Protein AF-A0A7V0PI79-F1 (afdb_monomer)

Secondary structure (DSSP, 8-state):
---PPPTTHHHHHHHHHHHHHHHS---HHHHHHHHHHHHHHHHHHHHHHTS------S---GGGGHHHHHHHHHHHHTSSS--HHHHHHHHHHHHHHHHHHHHHHHT--HHHHHHHHHHHHHHHHHHHHHHHHHHTT--THHHHHHHHHHHHHHHHHHHHHHHHHHH---

Sequence (170 aa):
MKQELPPWSYPFLLALLGIVVYVGNFTPTWAGILAGESIGFIGYLLVRARMPARSPTGGTNVISLFPGHLLLLFAIGVLSHPPVYLLAAWMVIPAASLAYDLAARSGARKSILAGLYCIIWADLFAILERVIGLGRELSGKGELILAVVFVVVGVPFLWTGAYRHLRMKK

Structure (mmCIF, N/CA/C/O backbone):
data_AF-A0A7V0PI79-F1
#
_entry.id   AF-A0A7V0PI79-F1
#
loop_
_atom_site.group_PDB
_atom_site.id
_atom_site.type_symbol
_atom_site.label_atom_id
_atom_site.label_alt_id
_atom_site.label_comp_id
_atom_site.label_asym_id
_atom_site.label_entity_id
_atom_site.label_seq_id
_atom_site.pdbx_PDB_ins_code
_atom_site.Cartn_x
_atom_site.Cartn_y
_atom_site.Cartn_z
_atom_site.occupancy
_atom_site.B_iso_or_equiv
_atom_site.auth_seq_id
_atom_site.auth_comp_id
_atom_site.auth_asym_id
_atom_site.auth_atom_id
_atom_site.pdbx_PDB_model_num
ATOM 1 N N . MET A 1 1 ? -0.050 -0.589 -24.416 1.00 33.09 1 MET A N 1
ATOM 2 C CA . MET A 1 1 ? -0.631 0.743 -24.135 1.00 33.09 1 MET A CA 1
ATOM 3 C C . MET A 1 1 ? 0.139 1.365 -22.982 1.00 33.09 1 MET A C 1
ATOM 5 O O . MET A 1 1 ? 0.318 0.687 -21.977 1.00 33.09 1 MET A O 1
ATOM 9 N N . LYS A 1 2 ? 0.646 2.597 -23.140 1.00 41.88 2 LYS A N 1
ATOM 10 C CA . LYS A 1 2 ? 1.260 3.372 -22.050 1.00 41.88 2 LYS A CA 1
ATOM 11 C C . LYS A 1 2 ? 0.203 3.602 -20.967 1.00 41.88 2 LYS A C 1
ATOM 13 O O . LYS A 1 2 ? -0.663 4.447 -21.140 1.00 41.88 2 LYS A O 1
ATOM 18 N N . GLN A 1 3 ? 0.245 2.841 -19.880 1.00 48.91 3 GLN A N 1
ATOM 19 C CA . GLN A 1 3 ? -0.477 3.189 -18.654 1.00 48.91 3 GLN A CA 1
ATOM 20 C C . GLN A 1 3 ? 0.445 4.048 -17.785 1.00 48.91 3 GLN A C 1
ATOM 22 O O . GLN A 1 3 ? 0.887 3.651 -16.708 1.00 48.91 3 GLN A O 1
ATOM 27 N N . GLU A 1 4 ? 0.805 5.214 -18.316 1.00 55.44 4 GLU A N 1
ATOM 28 C CA . GLU A 1 4 ? 1.244 6.323 -17.478 1.00 55.44 4 GLU A CA 1
ATOM 29 C C . GLU A 1 4 ? -0.035 6.872 -16.836 1.00 55.44 4 GLU A C 1
ATOM 31 O O . GLU A 1 4 ? -1.029 7.089 -17.532 1.00 55.44 4 GLU A O 1
ATOM 36 N N . LEU A 1 5 ? -0.058 6.979 -15.503 1.00 57.31 5 LEU A N 1
ATOM 37 C CA . LEU A 1 5 ? -1.186 7.593 -14.806 1.00 57.31 5 LEU A CA 1
ATOM 38 C C . LEU A 1 5 ? -1.428 8.980 -15.429 1.00 57.31 5 LEU A C 1
ATOM 40 O O . LEU A 1 5 ? -0.454 9.701 -15.667 1.00 57.31 5 LEU A O 1
ATOM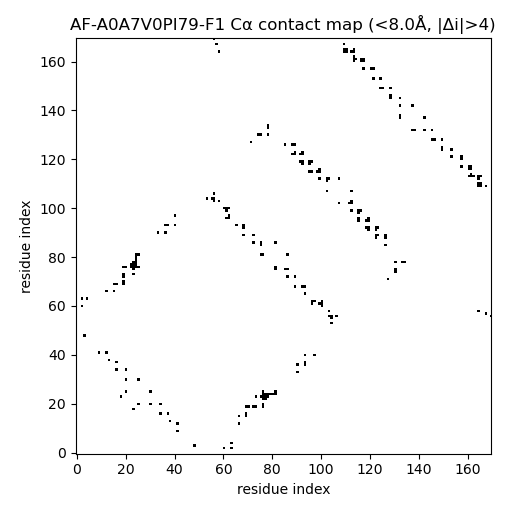 44 N N . PRO A 1 6 ? -2.680 9.350 -15.743 1.00 63.91 6 PRO A N 1
ATOM 45 C CA . PRO A 1 6 ? -2.939 10.626 -16.386 1.00 63.91 6 PRO A CA 1
ATOM 46 C C . PRO A 1 6 ? -2.411 11.780 -15.525 1.00 63.91 6 PRO A C 1
ATOM 48 O O . PRO A 1 6 ? -2.536 11.706 -14.310 1.00 63.91 6 PRO A O 1
ATOM 51 N N . PRO A 1 7 ? -1.884 12.877 -16.086 1.00 59.12 7 PRO A N 1
ATOM 52 C CA . PRO A 1 7 ? -1.253 13.948 -15.304 1.00 59.12 7 PRO A CA 1
ATOM 53 C C . PRO A 1 7 ? -2.174 14.612 -14.258 1.00 59.12 7 PRO A C 1
ATOM 55 O O . PRO A 1 7 ? -1.696 15.172 -13.276 1.00 59.12 7 PRO A O 1
ATOM 58 N N . TRP A 1 8 ? -3.497 14.503 -14.397 1.00 60.19 8 TRP A N 1
ATOM 59 C CA . TRP A 1 8 ? -4.465 14.929 -13.376 1.00 60.19 8 TRP A CA 1
ATOM 60 C C . TRP A 1 8 ? -4.573 13.984 -12.167 1.00 60.19 8 TRP A C 1
ATOM 62 O O . TRP A 1 8 ? -5.234 14.316 -11.185 1.00 60.19 8 TRP A O 1
ATOM 72 N N . SER A 1 9 ? -3.914 12.824 -12.184 1.00 74.06 9 SER A N 1
ATOM 73 C CA . SER A 1 9 ? -3.892 11.908 -11.045 1.00 74.06 9 SER A CA 1
ATOM 74 C C . SER A 1 9 ? -3.058 12.443 -9.886 1.00 74.06 9 SER A C 1
ATOM 76 O O . SER A 1 9 ? -3.334 12.083 -8.751 1.00 74.06 9 SER A O 1
ATOM 78 N N . TYR A 1 10 ? -2.048 13.292 -10.122 1.00 80.88 10 TYR A N 1
ATOM 79 C CA . TYR A 1 10 ? -1.182 13.786 -9.040 1.00 80.88 10 TYR A CA 1
ATOM 80 C C . TYR A 1 10 ? -1.914 14.712 -8.056 1.00 80.88 10 TYR A C 1
ATOM 82 O O . TYR A 1 10 ? -1.828 14.451 -6.855 1.00 80.88 10 TYR A O 1
ATOM 90 N N . PRO A 1 11 ? -2.688 15.725 -8.507 1.00 85.12 11 PRO A N 1
ATOM 91 C CA . PRO A 1 11 ? -3.550 16.493 -7.610 1.00 85.12 11 PRO A CA 1
ATOM 92 C C . PRO A 1 11 ? -4.537 15.608 -6.847 1.00 85.12 11 PRO A C 1
ATOM 94 O O . PRO A 1 11 ? -4.732 15.801 -5.652 1.00 85.12 11 PRO A O 1
ATOM 97 N N . PHE A 1 12 ? -5.112 14.600 -7.510 1.00 86.56 12 PHE A N 1
ATOM 98 C CA . PHE A 1 12 ? -6.019 13.652 -6.866 1.00 86.56 12 PHE A CA 1
ATOM 99 C C . PHE A 1 12 ? -5.323 12.817 -5.781 1.00 86.56 12 PHE A C 1
ATOM 101 O O . PHE A 1 12 ? -5.860 12.680 -4.688 1.00 86.56 12 PHE A O 1
ATOM 108 N N . LEU A 1 13 ? -4.118 12.300 -6.041 1.00 88.50 13 LEU A N 1
ATOM 109 C CA . LEU A 1 13 ? -3.329 11.543 -5.062 1.00 88.50 13 LEU A CA 1
ATOM 110 C C . LEU A 1 13 ? -2.966 12.393 -3.840 1.00 88.50 13 LEU A C 1
ATOM 112 O O . LEU A 1 13 ? -3.049 11.908 -2.716 1.00 88.50 13 LEU A O 1
ATOM 116 N N . LEU A 1 14 ? -2.598 13.658 -4.054 1.00 90.94 14 LEU A N 1
ATOM 117 C CA . LEU A 1 14 ? -2.313 14.598 -2.969 1.00 90.94 14 LEU A CA 1
ATOM 118 C C . LEU A 1 14 ? -3.574 14.949 -2.173 1.00 90.94 14 LEU A C 1
ATOM 120 O O . LEU A 1 14 ? -3.524 14.981 -0.948 1.00 90.94 14 LEU A O 1
ATOM 124 N N . ALA A 1 15 ? -4.705 15.165 -2.848 1.00 92.12 15 ALA A N 1
ATOM 125 C CA . ALA A 1 15 ? -5.983 15.410 -2.188 1.00 92.12 15 ALA A CA 1
ATOM 126 C C . ALA A 1 15 ? -6.423 14.196 -1.357 1.00 92.12 15 ALA A C 1
ATOM 128 O O . ALA A 1 15 ? -6.797 14.349 -0.198 1.00 92.12 15 ALA A O 1
ATOM 129 N N . LEU A 1 16 ? -6.314 12.988 -1.917 1.00 92.94 16 LEU A N 1
ATOM 130 C CA . LEU A 1 16 ? -6.630 11.746 -1.219 1.00 92.94 16 LEU A CA 1
ATOM 131 C C . LEU A 1 16 ? -5.717 11.540 -0.007 1.00 92.94 16 LEU A C 1
ATOM 133 O O . LEU A 1 16 ? -6.209 11.204 1.064 1.00 92.94 16 LEU A O 1
ATOM 137 N N . LEU A 1 17 ? -4.415 11.802 -0.142 1.00 94.19 17 LEU A N 1
ATOM 138 C CA . LEU A 1 17 ? -3.483 11.777 0.985 1.00 94.19 17 LEU A CA 1
ATOM 139 C C . LEU A 1 17 ? -3.870 12.798 2.064 1.00 94.19 17 LEU A C 1
ATOM 141 O O . LEU A 1 17 ? -3.872 12.463 3.245 1.00 94.19 17 LEU A O 1
ATOM 145 N N . GLY A 1 18 ? -4.231 14.021 1.668 1.00 93.00 18 GLY A N 1
ATOM 146 C CA . GLY A 1 18 ? -4.709 15.051 2.588 1.00 93.00 18 GLY A CA 1
ATOM 147 C C . GLY A 1 18 ? -5.941 14.595 3.368 1.00 93.00 18 GLY A C 1
ATOM 148 O O . GLY A 1 18 ? -5.971 14.727 4.587 1.00 93.00 18 GLY A O 1
ATOM 149 N N . ILE A 1 19 ? -6.914 13.979 2.688 1.00 94.19 19 ILE A N 1
ATOM 150 C CA . ILE A 1 19 ? -8.105 13.393 3.320 1.00 94.19 19 ILE A CA 1
ATOM 151 C C . ILE A 1 19 ? -7.711 12.278 4.292 1.00 94.19 19 ILE A C 1
ATOM 153 O O . ILE A 1 19 ? -8.180 12.272 5.425 1.00 94.19 19 ILE A O 1
ATOM 157 N N . VAL A 1 20 ? -6.837 11.358 3.876 1.00 94.94 20 VAL A N 1
ATOM 158 C CA . VAL A 1 20 ? -6.369 10.241 4.711 1.00 94.94 20 VAL A CA 1
ATOM 159 C C . VAL A 1 20 ? -5.741 10.748 6.004 1.00 94.94 20 VAL A C 1
ATOM 161 O O . VAL A 1 20 ? -6.103 10.285 7.080 1.00 94.94 20 VAL A O 1
ATOM 164 N N . VAL A 1 21 ? -4.826 11.710 5.904 1.00 94.31 21 VAL A N 1
ATOM 165 C CA . VAL A 1 21 ? -4.111 12.264 7.059 1.00 94.31 21 VAL A CA 1
ATOM 166 C C . VAL A 1 21 ? -5.037 13.087 7.954 1.00 94.31 21 VAL A C 1
ATOM 168 O O . VAL A 1 21 ? -4.889 13.046 9.169 1.00 94.31 21 VAL A O 1
ATOM 171 N N . TYR A 1 22 ? -5.983 13.825 7.369 1.00 94.19 22 TYR A N 1
ATOM 172 C CA . TYR A 1 22 ? -6.888 14.698 8.116 1.00 94.19 22 TYR A CA 1
ATOM 173 C C . TYR A 1 22 ? -8.001 13.934 8.843 1.00 94.19 22 TYR A C 1
ATOM 175 O O . TYR A 1 22 ? -8.358 14.287 9.961 1.00 94.19 22 TYR A O 1
ATOM 183 N N . VAL A 1 23 ? -8.566 12.909 8.201 1.00 94.31 23 VAL A N 1
ATOM 184 C CA . VAL A 1 23 ? -9.697 12.132 8.736 1.00 94.31 23 VAL A CA 1
ATOM 185 C C . VAL A 1 23 ? -9.225 10.937 9.564 1.00 94.31 23 VAL A C 1
ATOM 187 O O . VAL A 1 23 ? -9.948 10.476 10.444 1.00 94.31 23 VAL A O 1
ATOM 190 N N . GLY A 1 24 ? -8.037 10.404 9.279 1.00 92.19 24 GLY A N 1
ATOM 191 C CA . GLY A 1 24 ? -7.517 9.232 9.969 1.00 92.19 24 GLY A CA 1
ATOM 192 C C . GLY A 1 24 ? -7.177 9.509 11.433 1.00 92.19 24 GLY A C 1
ATOM 193 O O . GLY A 1 24 ? -6.561 10.519 11.764 1.00 92.19 24 GLY A O 1
ATOM 194 N N . ASN A 1 25 ? -7.494 8.555 12.308 1.00 93.56 25 ASN A N 1
ATOM 195 C CA . ASN A 1 25 ? -7.166 8.562 13.736 1.00 93.56 25 ASN A CA 1
ATOM 196 C C . ASN A 1 25 ? -5.685 8.214 13.987 1.00 93.56 25 ASN A C 1
ATOM 198 O O . ASN A 1 25 ? -5.349 7.373 14.824 1.00 93.56 25 ASN A O 1
ATOM 202 N N . PHE A 1 26 ? -4.774 8.818 13.225 1.00 93.25 26 PHE A N 1
ATOM 203 C CA . PHE A 1 26 ? -3.339 8.607 13.374 1.00 93.25 26 PHE A CA 1
ATOM 204 C C . PHE A 1 26 ? -2.768 9.539 14.442 1.00 93.25 26 PHE A C 1
ATOM 206 O O . PHE A 1 26 ? -3.170 10.696 14.566 1.00 93.25 26 PHE A O 1
ATOM 213 N N . THR A 1 27 ? -1.760 9.077 15.183 1.00 93.75 27 THR A N 1
ATOM 214 C CA . THR A 1 27 ? -0.966 10.002 16.000 1.00 93.75 27 THR A CA 1
ATOM 215 C C . THR A 1 27 ? -0.181 10.956 15.087 1.00 93.75 27 THR A C 1
ATOM 217 O O . THR A 1 27 ? 0.162 10.569 13.964 1.00 93.75 27 THR A O 1
ATOM 220 N N . PRO A 1 28 ? 0.181 12.171 15.544 1.00 93.50 28 PRO A N 1
ATOM 221 C CA . PRO A 1 28 ? 0.933 13.126 14.723 1.00 93.50 28 PRO A CA 1
ATOM 222 C C . PRO A 1 28 ? 2.231 12.545 14.145 1.00 93.50 28 PRO A C 1
ATOM 224 O O . PRO A 1 28 ? 2.590 12.818 13.001 1.00 93.50 28 PRO A O 1
ATOM 227 N N . THR A 1 29 ? 2.908 11.688 14.915 1.00 94.88 29 THR A N 1
ATOM 228 C CA . THR A 1 29 ? 4.109 10.972 14.475 1.00 94.88 29 THR A CA 1
ATOM 229 C C . THR A 1 29 ? 3.816 10.053 13.291 1.00 94.88 29 THR A C 1
ATOM 231 O O . TH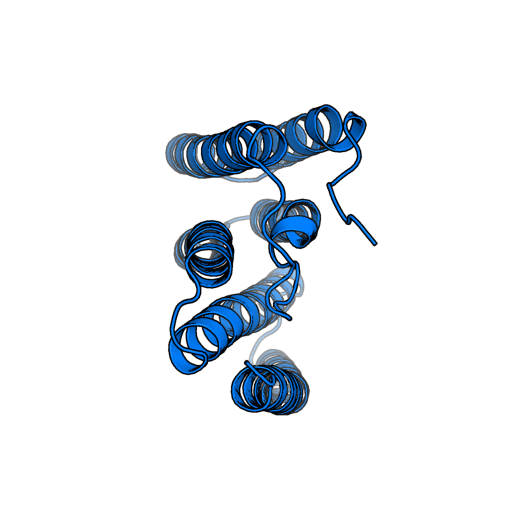R A 1 29 ? 4.489 10.144 12.267 1.00 94.88 29 THR A O 1
ATOM 234 N N . TRP A 1 30 ? 2.797 9.193 13.399 1.00 94.75 30 TRP A N 1
ATOM 235 C CA . TRP A 1 30 ? 2.438 8.266 12.323 1.00 94.75 30 TRP A CA 1
ATOM 236 C C . TRP A 1 30 ? 1.906 8.992 11.091 1.00 94.75 30 TRP A C 1
ATOM 238 O O . TRP A 1 30 ? 2.308 8.658 9.980 1.00 94.75 30 TRP A O 1
ATOM 248 N N . ALA A 1 31 ? 1.090 10.030 11.276 1.00 94.25 31 ALA A N 1
ATOM 249 C CA . ALA A 1 31 ? 0.627 10.888 10.191 1.00 94.25 31 ALA A CA 1
ATOM 250 C C . ALA A 1 31 ? 1.801 11.466 9.379 1.00 94.25 31 ALA A C 1
ATOM 252 O O . ALA A 1 31 ? 1.793 11.395 8.151 1.00 94.25 31 ALA A O 1
ATOM 253 N N . GLY A 1 32 ? 2.840 11.971 10.056 1.00 95.19 32 GLY A N 1
ATOM 254 C CA . GLY A 1 32 ? 4.043 12.493 9.407 1.00 95.19 32 GLY A CA 1
ATOM 255 C C . GLY A 1 32 ? 4.823 11.433 8.622 1.00 95.19 32 GLY A C 1
ATOM 256 O O . GLY A 1 32 ? 5.224 11.690 7.488 1.00 95.19 32 GLY A O 1
ATOM 257 N N . ILE A 1 33 ? 4.999 10.233 9.188 1.00 95.81 33 ILE A N 1
ATOM 258 C CA . ILE A 1 33 ? 5.706 9.122 8.526 1.00 95.81 33 ILE A CA 1
ATOM 259 C C . ILE A 1 33 ? 4.958 8.678 7.262 1.00 95.81 33 ILE A C 1
ATOM 261 O O . ILE A 1 33 ? 5.550 8.612 6.184 1.00 95.81 33 ILE A O 1
ATOM 265 N N . LEU A 1 34 ? 3.652 8.429 7.378 1.00 95.06 34 LEU A N 1
ATOM 266 C CA . LEU A 1 34 ? 2.804 7.953 6.281 1.00 95.06 34 LEU A CA 1
ATOM 267 C C . LEU A 1 34 ? 2.686 8.995 5.162 1.00 95.06 34 LEU A C 1
ATOM 269 O O . LEU A 1 34 ? 2.739 8.656 3.976 1.00 95.06 34 LEU A O 1
ATOM 273 N N . ALA A 1 35 ? 2.573 10.276 5.531 1.00 94.88 35 ALA A N 1
ATOM 274 C CA . ALA A 1 35 ? 2.603 11.377 4.578 1.00 94.88 35 ALA A CA 1
ATOM 275 C C . ALA A 1 35 ? 3.959 11.465 3.871 1.00 94.88 35 ALA A C 1
ATOM 277 O O . ALA A 1 35 ? 3.995 11.577 2.648 1.00 94.88 35 ALA A O 1
ATOM 278 N N . GLY A 1 36 ? 5.064 11.368 4.615 1.00 95.75 36 GLY A N 1
ATOM 279 C CA . GLY A 1 36 ? 6.417 11.403 4.066 1.00 95.75 36 GLY A CA 1
ATOM 280 C C . GLY A 1 36 ? 6.667 10.291 3.049 1.00 95.75 36 GLY A C 1
ATOM 281 O O . GLY A 1 36 ? 7.128 10.564 1.940 1.00 95.75 36 GLY A O 1
ATOM 282 N N . GLU A 1 37 ? 6.298 9.053 3.378 1.00 93.75 37 GLU A N 1
ATOM 283 C CA . GLU A 1 37 ? 6.407 7.921 2.455 1.00 93.75 37 GLU A CA 1
ATOM 284 C C . GLU A 1 37 ? 5.526 8.108 1.213 1.00 93.75 37 GLU A C 1
ATOM 286 O O . GLU A 1 37 ? 5.992 7.931 0.084 1.00 93.75 37 GLU A O 1
ATOM 291 N N . SER A 1 38 ? 4.274 8.535 1.399 1.00 93.25 38 SER A N 1
ATOM 292 C CA . SER A 1 38 ? 3.339 8.771 0.295 1.00 93.25 38 SER A CA 1
ATOM 293 C C . SER A 1 38 ? 3.827 9.874 -0.646 1.00 93.25 38 SER A C 1
ATOM 295 O O . SER A 1 38 ? 3.779 9.719 -1.866 1.00 93.25 38 SER A O 1
ATOM 297 N N . ILE A 1 39 ? 4.344 10.975 -0.095 1.00 94.06 39 ILE A N 1
ATOM 298 C CA . ILE A 1 39 ? 4.947 12.068 -0.864 1.00 94.06 39 ILE A CA 1
ATOM 299 C C . ILE A 1 39 ? 6.198 11.572 -1.592 1.00 94.06 39 ILE A C 1
ATOM 301 O O . ILE A 1 39 ? 6.371 11.888 -2.768 1.00 94.06 39 ILE A O 1
ATOM 305 N N . GLY A 1 40 ? 7.037 10.760 -0.944 1.00 92.19 40 GLY A N 1
ATOM 306 C CA . GLY A 1 40 ? 8.193 10.124 -1.577 1.00 92.19 40 GLY A CA 1
ATOM 307 C C . GLY A 1 40 ? 7.796 9.259 -2.775 1.00 92.19 40 GLY A C 1
ATOM 308 O O . GLY A 1 40 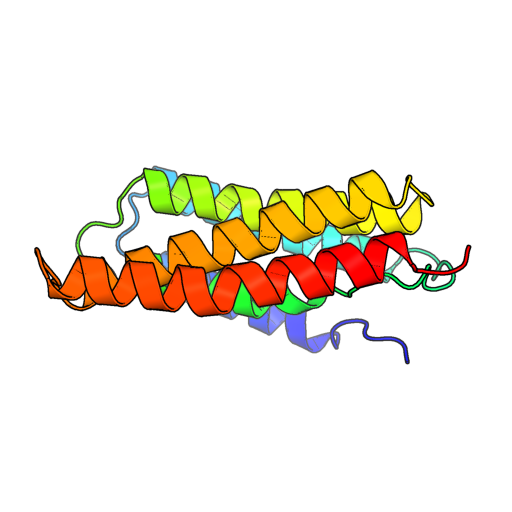? 8.386 9.378 -3.852 1.00 92.19 40 GLY A O 1
ATOM 309 N N . PHE A 1 41 ? 6.737 8.458 -2.634 1.00 90.31 41 PHE A N 1
ATOM 310 C CA . PHE A 1 41 ? 6.182 7.651 -3.720 1.00 90.31 41 PHE A CA 1
ATOM 311 C C . PHE A 1 41 ? 5.650 8.522 -4.869 1.00 90.31 41 PHE A C 1
ATOM 313 O O . PHE A 1 41 ? 5.941 8.264 -6.039 1.00 90.31 41 PHE A O 1
ATOM 320 N N . ILE A 1 42 ? 4.916 9.596 -4.563 1.00 89.19 42 ILE A N 1
ATOM 321 C CA . ILE A 1 42 ? 4.428 10.559 -5.564 1.00 89.19 42 ILE A CA 1
ATOM 322 C C . ILE A 1 42 ? 5.600 11.257 -6.272 1.00 89.19 42 ILE A C 1
ATOM 324 O O . ILE A 1 42 ? 5.595 11.391 -7.497 1.00 89.19 42 ILE A O 1
ATOM 328 N N . GLY A 1 43 ? 6.637 11.655 -5.535 1.00 89.62 43 GLY A N 1
ATOM 329 C CA . GLY A 1 43 ? 7.863 12.227 -6.090 1.00 89.62 43 GLY A CA 1
ATOM 330 C C . GLY A 1 43 ? 8.552 11.264 -7.055 1.00 89.62 43 GLY A C 1
ATOM 331 O O . GLY A 1 43 ? 8.918 11.647 -8.168 1.00 89.62 43 GLY A O 1
ATOM 332 N N . TYR A 1 44 ? 8.635 9.984 -6.686 1.00 88.25 44 TYR A N 1
ATOM 333 C CA . TYR A 1 44 ? 9.125 8.942 -7.580 1.00 88.25 44 TYR A CA 1
ATOM 334 C C . TYR A 1 44 ? 8.289 8.834 -8.861 1.00 88.25 44 TYR A C 1
ATOM 336 O O . TYR A 1 44 ? 8.856 8.753 -9.950 1.00 88.25 44 TYR A O 1
ATOM 344 N N . LEU A 1 45 ? 6.955 8.879 -8.770 1.00 84.56 45 LEU A N 1
ATOM 345 C CA . LEU A 1 45 ? 6.077 8.850 -9.944 1.00 84.56 45 LEU A CA 1
ATOM 346 C C . LEU A 1 45 ? 6.348 10.008 -10.912 1.00 84.56 45 LEU A C 1
ATOM 348 O O . LEU A 1 45 ? 6.337 9.802 -12.128 1.00 84.56 45 LEU A O 1
ATOM 352 N N . LEU A 1 46 ? 6.591 11.211 -10.386 1.00 84.50 46 LEU A N 1
ATOM 353 C CA . LEU A 1 46 ? 6.924 12.394 -11.186 1.00 84.50 46 LEU A CA 1
ATOM 354 C C . LEU A 1 46 ? 8.270 12.230 -11.896 1.00 84.50 46 LEU A C 1
ATOM 356 O O . LEU A 1 46 ? 8.394 12.545 -13.080 1.00 84.50 46 LEU A O 1
ATOM 360 N N . VAL A 1 47 ? 9.273 11.701 -11.193 1.00 85.25 47 VAL A N 1
ATOM 361 C CA . VAL A 1 47 ? 10.592 11.410 -11.772 1.00 85.25 47 VAL A CA 1
ATOM 362 C C . VAL A 1 47 ? 10.482 10.316 -12.836 1.00 85.25 47 VAL A C 1
ATOM 364 O O . VAL A 1 47 ? 11.022 10.462 -13.933 1.00 85.25 47 VAL A O 1
ATOM 367 N N . ARG A 1 48 ? 9.734 9.244 -12.558 1.00 79.44 48 ARG A N 1
ATOM 368 C CA . ARG A 1 48 ? 9.507 8.124 -13.479 1.00 79.44 48 ARG A CA 1
ATOM 369 C C . ARG A 1 48 ? 8.835 8.570 -14.775 1.00 79.44 48 ARG A C 1
ATOM 371 O O . ARG A 1 48 ? 9.249 8.101 -15.831 1.00 79.44 48 ARG A O 1
ATOM 378 N N . ALA A 1 49 ? 7.859 9.477 -14.711 1.00 77.31 49 ALA A N 1
ATOM 379 C CA . ALA A 1 49 ? 7.181 10.022 -15.890 1.00 77.31 49 ALA A CA 1
ATOM 380 C C . ALA A 1 49 ? 8.128 10.776 -16.845 1.00 77.31 49 ALA A C 1
ATOM 382 O O . ALA A 1 49 ? 7.851 10.883 -18.035 1.00 77.31 49 ALA A O 1
ATOM 383 N N . ARG A 1 50 ? 9.264 11.276 -16.342 1.00 79.38 50 ARG A N 1
ATOM 384 C CA . ARG A 1 50 ? 10.283 11.978 -17.141 1.00 79.38 50 ARG A CA 1
ATOM 385 C C . ARG A 1 50 ? 11.374 11.059 -17.690 1.00 79.38 50 ARG A C 1
ATOM 387 O O . ARG A 1 50 ? 12.194 11.497 -18.491 1.00 79.38 50 ARG A O 1
ATOM 394 N N . MET A 1 51 ? 11.431 9.804 -17.251 1.00 77.38 51 MET A N 1
ATOM 395 C CA . MET A 1 51 ? 12.449 8.863 -17.711 1.00 77.38 51 MET A CA 1
ATOM 396 C C . MET A 1 51 ? 12.060 8.241 -19.060 1.00 77.38 51 MET A C 1
ATOM 398 O O . MET A 1 51 ? 10.879 7.984 -19.294 1.00 77.38 51 MET A O 1
ATOM 402 N N . PRO A 1 52 ? 13.035 7.919 -19.933 1.00 69.56 52 PRO A N 1
ATOM 403 C CA . PRO A 1 52 ? 12.749 7.262 -21.200 1.00 69.56 52 PRO A CA 1
ATOM 404 C C . PRO A 1 52 ? 12.018 5.938 -20.964 1.00 69.56 52 PRO A C 1
ATOM 406 O O . PRO A 1 52 ? 12.409 5.124 -20.114 1.00 69.56 52 PRO A O 1
ATOM 409 N N . ALA A 1 53 ? 10.942 5.737 -21.725 1.00 62.78 53 ALA A N 1
ATOM 410 C CA . ALA A 1 53 ? 10.158 4.515 -21.693 1.00 62.78 53 ALA A CA 1
ATOM 411 C C . ALA A 1 53 ? 11.050 3.345 -22.130 1.00 62.78 53 ALA A C 1
ATOM 413 O O . ALA A 1 53 ? 11.359 3.185 -23.309 1.00 62.78 53 ALA A O 1
ATOM 414 N N . ARG A 1 54 ? 11.493 2.526 -21.172 1.00 60.84 54 ARG A N 1
ATOM 415 C CA . ARG A 1 54 ? 12.069 1.217 -21.488 1.00 60.84 54 ARG A CA 1
ATOM 416 C C . ARG A 1 54 ? 10.921 0.277 -21.836 1.00 60.84 54 ARG A C 1
ATOM 418 O O . ARG A 1 54 ? 9.875 0.339 -21.190 1.00 60.84 54 ARG A O 1
ATOM 425 N N . SER A 1 55 ? 11.121 -0.543 -22.872 1.00 49.78 55 SER A N 1
ATOM 426 C CA . SER A 1 55 ? 10.145 -1.542 -23.326 1.00 49.78 55 SER A CA 1
ATOM 427 C C . SER A 1 55 ? 9.549 -2.276 -22.119 1.00 49.78 55 SER A C 1
ATOM 429 O O . SER A 1 55 ? 10.323 -2.675 -21.242 1.00 49.78 55 SER A O 1
ATOM 431 N N . PRO A 1 56 ? 8.213 -2.414 -22.021 1.00 53.16 56 PRO A N 1
ATOM 432 C CA . PRO A 1 56 ? 7.590 -3.088 -20.897 1.00 53.16 56 PRO A CA 1
ATOM 433 C C . PRO A 1 56 ? 8.069 -4.536 -20.905 1.00 53.16 56 PRO A C 1
ATOM 435 O O . PRO A 1 56 ? 7.652 -5.341 -21.734 1.00 53.16 56 PRO A O 1
ATOM 438 N N . THR A 1 57 ? 8.964 -4.868 -19.984 1.00 52.47 57 THR A N 1
ATOM 439 C CA . THR A 1 57 ? 9.455 -6.222 -19.728 1.00 52.47 57 THR A CA 1
ATOM 440 C C . THR A 1 57 ? 8.347 -7.052 -19.083 1.00 52.47 57 THR A C 1
ATOM 442 O O . THR A 1 57 ? 8.482 -7.474 -17.946 1.00 52.47 57 THR A O 1
ATOM 445 N N . GLY A 1 58 ? 7.200 -7.217 -19.754 1.00 51.56 58 GLY A N 1
ATOM 446 C CA . GLY A 1 58 ? 6.073 -8.081 -19.362 1.00 51.56 58 GLY A CA 1
ATOM 447 C C . GLY A 1 58 ? 5.468 -7.873 -17.961 1.00 51.56 58 GLY A C 1
ATOM 448 O O . GLY A 1 58 ? 4.536 -8.588 -17.598 1.00 51.56 58 GLY A O 1
ATOM 449 N N . GLY A 1 59 ? 5.987 -6.934 -17.166 1.00 58.25 59 GLY A N 1
ATOM 450 C CA . GLY A 1 59 ? 5.686 -6.774 -15.751 1.00 58.25 59 GLY A CA 1
ATOM 451 C C . GLY A 1 59 ? 4.300 -6.194 -15.501 1.00 58.25 59 GLY A C 1
ATOM 452 O O . GLY A 1 59 ? 3.754 -5.443 -16.309 1.00 58.25 59 GLY A O 1
ATOM 453 N N . THR A 1 60 ? 3.729 -6.535 -14.347 1.00 63.66 60 THR A N 1
ATOM 454 C CA . THR A 1 60 ? 2.445 -5.983 -13.898 1.00 63.66 60 THR A CA 1
ATOM 455 C C . THR A 1 60 ? 2.656 -4.524 -13.484 1.00 63.66 60 THR A C 1
ATOM 457 O O . THR A 1 60 ? 3.607 -4.228 -12.767 1.00 63.66 60 THR A O 1
ATOM 460 N N . ASN A 1 61 ? 1.788 -3.598 -13.903 1.00 71.56 61 ASN A N 1
ATOM 461 C CA . ASN A 1 61 ? 1.881 -2.194 -13.491 1.00 71.56 61 ASN A CA 1
ATOM 462 C C . ASN A 1 61 ? 1.395 -2.022 -12.041 1.00 71.56 61 ASN A C 1
ATOM 464 O O . ASN A 1 61 ? 0.271 -1.600 -11.788 1.00 71.56 61 ASN A O 1
ATOM 468 N N . VAL A 1 62 ? 2.235 -2.396 -11.076 1.00 73.94 62 VAL A N 1
ATOM 469 C CA . VAL A 1 62 ? 1.913 -2.284 -9.643 1.00 73.94 62 VAL A CA 1
ATOM 470 C C . VAL A 1 62 ? 1.790 -0.816 -9.229 1.00 73.94 62 VAL A C 1
ATOM 472 O O . VAL A 1 62 ? 0.984 -0.461 -8.379 1.00 73.94 62 VAL A O 1
ATOM 475 N N . ILE A 1 63 ? 2.525 0.072 -9.894 1.00 75.44 63 ILE A N 1
ATOM 476 C CA . ILE A 1 63 ? 2.533 1.501 -9.590 1.00 75.44 63 ILE A CA 1
ATOM 477 C C . ILE A 1 63 ? 1.158 2.161 -9.759 1.00 75.44 63 ILE A C 1
ATOM 479 O O . ILE A 1 63 ? 0.806 3.053 -8.987 1.00 75.44 63 ILE A O 1
ATOM 483 N N . SER A 1 64 ? 0.350 1.721 -10.728 1.00 76.25 64 SER A N 1
ATOM 484 C CA . SER A 1 64 ? -1.007 2.255 -10.899 1.00 76.25 64 SER A CA 1
ATOM 485 C C . SER A 1 64 ? -1.963 1.901 -9.753 1.00 76.25 64 SER A C 1
ATOM 487 O O . SER A 1 64 ? -3.051 2.464 -9.697 1.00 76.25 64 SER A O 1
ATOM 489 N N . LEU A 1 65 ? -1.571 1.010 -8.833 1.00 82.19 65 LEU A N 1
ATOM 490 C CA . LEU A 1 65 ? -2.368 0.624 -7.663 1.00 82.19 65 LEU A CA 1
ATOM 491 C C . LEU A 1 65 ? -2.251 1.614 -6.498 1.00 82.19 65 LEU A C 1
ATOM 493 O O . LEU A 1 65 ? -2.986 1.485 -5.524 1.00 82.19 65 LEU A O 1
ATOM 497 N N . PHE A 1 66 ? -1.381 2.624 -6.593 1.00 83.56 66 PHE A N 1
ATOM 498 C CA . PHE A 1 66 ? -1.149 3.569 -5.500 1.00 83.56 66 PHE A CA 1
ATOM 499 C C . PHE A 1 66 ? -2.410 4.289 -4.971 1.00 83.56 66 PHE A C 1
ATOM 501 O O . PHE A 1 66 ? -2.545 4.376 -3.752 1.00 83.56 66 PHE A O 1
ATOM 508 N N . PRO A 1 67 ? -3.390 4.721 -5.800 1.00 83.50 67 PRO A N 1
ATOM 509 C CA . PRO A 1 67 ? -4.673 5.202 -5.280 1.00 83.50 67 PRO A CA 1
ATOM 510 C C . PRO A 1 67 ? -5.379 4.172 -4.385 1.00 83.50 67 PRO A C 1
ATOM 512 O O . PRO A 1 67 ? -5.939 4.526 -3.353 1.00 83.50 67 PRO A O 1
ATOM 515 N N . GLY A 1 68 ? -5.313 2.888 -4.749 1.00 86.69 68 GLY A N 1
ATOM 516 C CA . GLY A 1 68 ? -5.835 1.787 -3.941 1.00 86.69 68 GLY A CA 1
ATOM 517 C C . GLY A 1 68 ? -5.063 1.598 -2.634 1.00 86.69 68 GLY A C 1
ATOM 518 O O . GLY A 1 68 ? -5.677 1.356 -1.600 1.00 86.69 68 GLY A O 1
ATOM 519 N N . HIS A 1 69 ? -3.739 1.785 -2.642 1.00 90.56 69 HIS A N 1
ATOM 520 C CA . HIS A 1 69 ? -2.942 1.771 -1.411 1.00 90.56 69 HIS A CA 1
ATOM 521 C C . HIS A 1 69 ? -3.363 2.905 -0.467 1.00 90.56 69 HIS A C 1
ATOM 523 O O . HIS A 1 69 ? -3.535 2.661 0.723 1.00 90.56 69 HIS A O 1
ATOM 529 N N . LEU A 1 70 ? -3.608 4.116 -0.980 1.00 91.31 70 LEU A N 1
ATOM 530 C CA . LEU A 1 70 ? -4.116 5.229 -0.167 1.00 91.31 70 LEU A CA 1
ATOM 531 C C . LEU A 1 70 ? -5.523 4.960 0.385 1.00 91.31 70 LEU A C 1
ATOM 533 O O . LEU A 1 70 ? -5.796 5.304 1.530 1.00 91.31 70 LEU A O 1
ATOM 537 N N . LEU A 1 71 ? -6.402 4.301 -0.378 1.00 93.44 71 LEU A N 1
ATOM 538 C CA . LEU A 1 71 ? -7.711 3.869 0.127 1.00 93.44 71 LEU A CA 1
ATOM 539 C C . LEU A 1 71 ? -7.590 2.813 1.232 1.00 93.44 71 LEU A C 1
ATOM 541 O O . LEU A 1 71 ? -8.358 2.839 2.190 1.00 93.44 71 LEU A O 1
ATOM 545 N N . LEU A 1 72 ? -6.616 1.907 1.135 1.00 93.94 72 LEU A N 1
ATOM 546 C CA . LEU A 1 72 ? -6.338 0.958 2.209 1.00 93.94 72 LEU A CA 1
ATOM 547 C C . LEU A 1 72 ? -5.821 1.673 3.462 1.00 93.94 72 LEU A C 1
ATOM 549 O O . LEU A 1 72 ? -6.271 1.366 4.562 1.00 93.94 72 LEU A O 1
ATOM 553 N N . LEU A 1 73 ? -4.941 2.667 3.301 1.00 95.56 73 LEU A N 1
ATOM 554 C CA . LEU A 1 73 ? -4.490 3.492 4.419 1.00 95.56 73 LEU A CA 1
ATOM 555 C C . LEU A 1 73 ? -5.648 4.258 5.059 1.00 95.56 73 LEU A C 1
ATOM 557 O O . LEU A 1 73 ? -5.743 4.309 6.281 1.00 95.56 73 LEU A O 1
ATOM 561 N N . PHE A 1 74 ? -6.551 4.807 4.244 1.00 95.19 74 PHE A N 1
ATOM 562 C CA . PHE A 1 74 ? -7.780 5.432 4.724 1.00 95.19 74 PHE A CA 1
ATOM 563 C C . PHE A 1 74 ? -8.609 4.452 5.559 1.00 95.19 74 PHE A C 1
ATOM 565 O O . PHE A 1 74 ? -9.013 4.788 6.667 1.00 95.19 74 PHE A O 1
ATOM 572 N N . ALA A 1 75 ? -8.804 3.225 5.068 1.00 94.19 75 ALA A N 1
ATOM 573 C CA . ALA A 1 75 ? -9.549 2.187 5.775 1.00 94.19 75 ALA A CA 1
ATOM 574 C C . ALA A 1 75 ? -8.909 1.812 7.126 1.00 94.19 75 ALA A C 1
ATOM 576 O O . ALA A 1 75 ? -9.624 1.581 8.097 1.00 94.19 75 ALA A O 1
ATOM 577 N N . ILE A 1 76 ? -7.573 1.806 7.217 1.00 94.56 76 ILE A N 1
ATOM 578 C CA . ILE A 1 76 ? -6.863 1.654 8.496 1.00 94.56 76 ILE A CA 1
ATOM 579 C C . ILE A 1 76 ? -7.092 2.882 9.390 1.00 94.56 76 ILE A C 1
ATOM 581 O O . ILE A 1 76 ? -7.333 2.737 10.584 1.00 94.56 76 ILE A O 1
ATOM 585 N N . GLY A 1 77 ? -7.023 4.088 8.823 1.00 93.19 77 GLY A N 1
ATOM 586 C CA . GLY A 1 77 ? -7.139 5.351 9.550 1.00 93.19 77 GLY A CA 1
ATOM 587 C C . GLY A 1 77 ? -8.512 5.612 10.154 1.00 93.19 77 GLY A C 1
ATOM 588 O O . GLY A 1 77 ? -8.592 6.226 11.211 1.00 93.19 77 GLY A O 1
ATOM 589 N N . VAL A 1 78 ? -9.590 5.127 9.538 1.00 94.44 78 VAL A N 1
ATOM 590 C CA . VAL A 1 78 ? -10.948 5.283 10.091 1.00 94.44 78 VAL A CA 1
ATOM 591 C C . VAL A 1 78 ? -11.235 4.354 11.275 1.00 94.44 78 VAL A C 1
ATOM 593 O O . VAL A 1 78 ? -12.242 4.541 11.954 1.00 94.44 78 VAL A O 1
ATOM 596 N N . LEU A 1 79 ? -10.363 3.380 11.566 1.00 91.62 79 LEU A N 1
ATOM 597 C CA . LEU A 1 79 ? -10.452 2.604 12.804 1.00 91.62 79 LEU A CA 1
ATOM 598 C C . LEU A 1 79 ? -10.271 3.538 14.008 1.00 91.62 79 LEU A C 1
ATOM 600 O O . LEU A 1 79 ? -9.454 4.455 13.964 1.00 91.62 79 LEU A O 1
ATOM 604 N N . SER A 1 80 ? -10.999 3.298 15.102 1.00 87.62 80 SER A N 1
ATOM 605 C CA . SER A 1 80 ? -10.917 4.151 16.300 1.00 87.62 80 SER A CA 1
ATOM 606 C C . SER A 1 80 ? -9.518 4.159 16.921 1.00 87.62 80 SER A C 1
ATOM 608 O O . SER A 1 80 ? -9.067 5.181 17.422 1.00 87.62 80 SER A O 1
ATOM 610 N N . HIS A 1 81 ? -8.826 3.020 16.861 1.00 87.50 81 HIS A N 1
ATOM 611 C CA . HIS A 1 81 ? -7.449 2.867 17.322 1.00 87.50 81 HIS A CA 1
ATOM 612 C C . HIS A 1 81 ? -6.665 2.061 16.280 1.00 87.50 81 HIS A C 1
ATOM 614 O O . HIS A 1 81 ? -6.584 0.834 16.399 1.00 87.50 81 HIS A O 1
ATOM 620 N N . PRO A 1 82 ? -6.121 2.711 15.234 1.00 90.56 82 PRO A N 1
ATOM 621 C CA . PRO A 1 82 ? -5.368 2.030 14.191 1.00 90.56 82 PRO A CA 1
ATOM 622 C C . PRO A 1 82 ? -4.139 1.342 14.800 1.00 90.56 82 PRO A C 1
ATOM 624 O O . PRO A 1 82 ? -3.261 2.016 15.349 1.00 90.56 82 PRO A O 1
ATOM 627 N N . PRO A 1 83 ? -4.046 0.005 14.751 1.00 92.50 83 PRO A N 1
ATOM 628 C CA . PRO A 1 83 ? -2.944 -0.682 15.392 1.00 92.50 83 PRO A CA 1
ATOM 629 C C . PRO A 1 83 ? -1.649 -0.485 14.599 1.00 92.50 83 PRO A C 1
ATOM 631 O O . PRO A 1 83 ? -1.620 -0.579 13.371 1.00 92.50 83 PRO A O 1
ATOM 634 N N . VAL A 1 84 ? -0.550 -0.278 15.324 1.00 93.06 84 VAL A N 1
ATOM 635 C CA . VAL A 1 84 ? 0.766 0.052 14.752 1.00 93.06 84 VAL A CA 1
ATOM 636 C C . VAL A 1 84 ? 1.243 -0.975 13.723 1.00 93.06 84 VAL A C 1
ATOM 638 O O . VAL A 1 84 ? 1.821 -0.596 12.708 1.00 93.06 84 VAL A O 1
ATOM 641 N N . TYR A 1 85 ? 0.970 -2.265 13.935 1.00 93.81 85 TYR A N 1
ATOM 642 C CA . TYR A 1 85 ? 1.394 -3.304 12.996 1.00 93.81 85 TYR A CA 1
ATOM 643 C C . TYR A 1 85 ? 0.711 -3.184 11.623 1.00 93.81 85 TYR A C 1
ATOM 645 O O . TYR A 1 85 ? 1.337 -3.529 10.627 1.00 93.81 85 TYR A O 1
ATOM 653 N N . LEU A 1 86 ? -0.522 -2.661 11.537 1.00 94.12 86 LEU A N 1
ATOM 654 C CA . LEU A 1 86 ? -1.185 -2.420 10.247 1.00 94.12 86 LEU A CA 1
ATOM 655 C C . LEU A 1 86 ? -0.579 -1.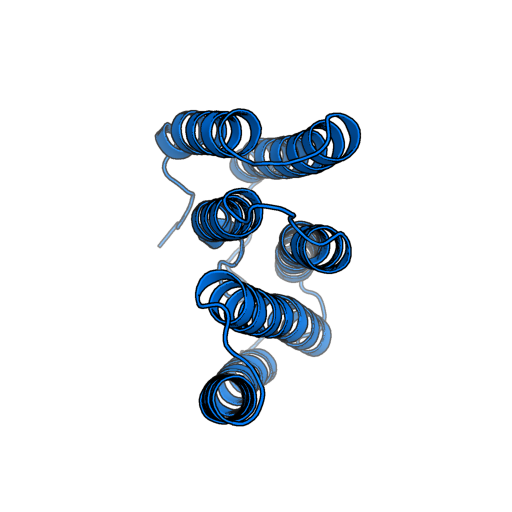227 9.516 1.00 94.12 86 LEU A C 1
ATOM 657 O O . LEU A 1 86 ? -0.426 -1.279 8.301 1.00 94.12 86 LEU A O 1
ATOM 661 N N . LEU A 1 87 ? -0.193 -0.183 10.251 1.00 94.50 87 LEU A N 1
ATOM 662 C CA . LEU A 1 87 ? 0.518 0.962 9.680 1.00 94.50 87 LEU A CA 1
ATOM 663 C C . LEU A 1 87 ? 1.888 0.532 9.150 1.00 94.50 87 LEU A C 1
ATOM 665 O O . LEU A 1 87 ? 2.237 0.848 8.017 1.00 94.50 87 LEU A O 1
ATOM 669 N N . ALA A 1 88 ? 2.628 -0.254 9.936 1.00 93.81 88 ALA A N 1
ATOM 670 C CA . ALA A 1 88 ? 3.920 -0.793 9.533 1.00 93.81 88 ALA A CA 1
ATOM 671 C C . ALA A 1 88 ? 3.804 -1.735 8.322 1.00 93.81 88 ALA A C 1
ATOM 673 O O . ALA A 1 88 ? 4.589 -1.614 7.387 1.00 93.81 88 ALA A O 1
ATOM 674 N N . ALA A 1 89 ? 2.810 -2.631 8.306 1.00 93.50 89 ALA A N 1
ATOM 675 C CA . ALA A 1 89 ? 2.546 -3.500 7.160 1.00 93.50 89 ALA A CA 1
ATOM 676 C C . ALA A 1 89 ? 2.171 -2.687 5.915 1.00 93.50 89 ALA A C 1
ATOM 678 O O . ALA A 1 89 ? 2.630 -2.987 4.816 1.00 93.50 89 ALA A O 1
ATOM 679 N N . TRP A 1 90 ? 1.390 -1.615 6.079 1.00 95.31 90 TRP A N 1
ATOM 680 C CA . TRP A 1 90 ? 1.042 -0.745 4.964 1.00 95.31 90 TRP A CA 1
ATOM 681 C C . TRP A 1 90 ? 2.275 -0.096 4.338 1.00 95.31 90 TRP A C 1
ATOM 683 O O . TRP A 1 90 ? 2.368 -0.085 3.117 1.00 95.31 90 TRP A O 1
ATOM 693 N N . MET A 1 91 ? 3.247 0.358 5.135 1.00 94.44 91 MET A N 1
ATOM 694 C CA . MET A 1 91 ? 4.487 0.958 4.614 1.00 94.44 91 MET A CA 1
ATOM 695 C C . MET A 1 91 ? 5.300 0.003 3.725 1.00 94.44 91 MET A C 1
ATOM 697 O O . MET A 1 91 ? 5.980 0.410 2.781 1.00 94.44 91 MET A O 1
ATOM 701 N N . VAL A 1 92 ? 5.206 -1.307 3.964 1.00 93.44 92 VAL A N 1
ATOM 702 C CA . VAL A 1 92 ? 5.877 -2.293 3.106 1.00 93.44 92 VAL A CA 1
ATOM 703 C C . VAL A 1 92 ? 5.327 -2.240 1.677 1.00 93.44 92 VAL A C 1
ATOM 705 O O . VAL A 1 92 ? 6.084 -2.434 0.725 1.00 93.44 92 VAL A O 1
ATOM 708 N N . ILE A 1 93 ? 4.047 -1.903 1.486 1.00 91.94 93 ILE A N 1
ATOM 709 C CA . ILE A 1 93 ? 3.386 -1.941 0.177 1.00 91.94 93 ILE A CA 1
ATOM 710 C C . ILE A 1 93 ? 3.939 -0.880 -0.796 1.00 91.94 93 ILE A C 1
ATOM 712 O O . ILE A 1 93 ? 4.363 -1.269 -1.897 1.00 91.94 93 ILE A O 1
ATOM 716 N N . PRO A 1 94 ? 3.977 0.436 -0.478 1.00 90.00 94 PRO A N 1
ATOM 717 C CA . PRO A 1 94 ? 4.620 1.433 -1.330 1.00 90.00 94 PRO A CA 1
ATOM 718 C C . PRO A 1 94 ? 6.089 1.101 -1.597 1.00 90.00 94 PRO A C 1
ATOM 720 O O . PRO A 1 94 ? 6.516 1.127 -2.754 1.00 90.00 94 PRO A O 1
ATOM 723 N N . ALA A 1 95 ? 6.847 0.717 -0.566 1.00 91.31 95 ALA A N 1
ATOM 724 C CA . ALA A 1 95 ? 8.259 0.373 -0.700 1.00 91.31 95 ALA A CA 1
ATOM 725 C C . ALA A 1 95 ? 8.485 -0.819 -1.650 1.00 91.31 95 ALA A C 1
ATOM 727 O O . ALA A 1 95 ? 9.289 -0.737 -2.585 1.00 91.31 95 ALA A O 1
ATOM 728 N N . ALA A 1 96 ? 7.727 -1.906 -1.482 1.00 91.56 96 ALA A N 1
ATOM 729 C CA . ALA A 1 96 ? 7.793 -3.083 -2.344 1.00 91.56 96 ALA A CA 1
ATOM 730 C C . ALA A 1 96 ? 7.327 -2.775 -3.775 1.00 91.56 96 ALA A C 1
ATOM 732 O O . ALA A 1 96 ? 7.887 -3.307 -4.735 1.00 91.56 96 ALA A O 1
ATOM 733 N N . SER A 1 97 ? 6.359 -1.870 -3.944 1.00 90.44 97 SER A N 1
ATOM 734 C CA . SER A 1 97 ? 5.889 -1.411 -5.258 1.00 90.44 97 SER A CA 1
ATOM 735 C C . SER A 1 97 ? 6.960 -0.621 -6.017 1.00 90.44 97 SER A C 1
ATOM 737 O O . SER A 1 97 ? 7.146 -0.836 -7.218 1.00 90.44 97 SER A O 1
ATOM 739 N N . LEU A 1 98 ? 7.708 0.245 -5.324 1.00 90.06 98 LEU A N 1
ATOM 740 C CA . LEU A 1 98 ? 8.868 0.943 -5.891 1.00 90.06 98 LEU A CA 1
ATOM 741 C C . LEU A 1 98 ? 9.980 -0.039 -6.264 1.00 90.06 98 LEU A C 1
ATOM 743 O O . LEU A 1 98 ? 10.507 0.013 -7.378 1.00 90.06 98 LEU A O 1
ATOM 747 N N . ALA A 1 99 ? 10.308 -0.964 -5.357 1.00 90.75 99 ALA A N 1
ATOM 748 C CA . ALA A 1 99 ? 11.306 -1.998 -5.602 1.00 90.75 99 ALA A CA 1
ATOM 749 C C . ALA A 1 99 ? 10.929 -2.868 -6.810 1.00 90.75 99 ALA A C 1
ATOM 751 O O . ALA A 1 99 ? 11.788 -3.174 -7.637 1.00 90.75 99 ALA A O 1
ATOM 752 N N . TYR A 1 100 ? 9.646 -3.216 -6.955 1.00 89.00 100 TYR A N 1
ATOM 753 C CA . TYR A 1 100 ? 9.141 -3.991 -8.084 1.00 89.00 100 TYR A CA 1
ATOM 754 C C . TYR A 1 100 ? 9.346 -3.252 -9.410 1.00 89.00 100 TYR A C 1
ATOM 756 O O . TYR A 1 100 ? 9.876 -3.838 -10.355 1.00 89.00 100 TYR A O 1
ATOM 764 N N . ASP A 1 101 ? 8.976 -1.971 -9.500 1.00 87.38 101 ASP A N 1
ATOM 765 C CA . ASP A 1 101 ? 9.145 -1.205 -10.743 1.00 87.38 101 ASP A CA 1
ATOM 766 C C . ASP A 1 101 ? 10.621 -1.019 -11.107 1.00 87.38 101 ASP A C 1
ATOM 768 O O . ASP A 1 101 ? 11.013 -1.220 -12.258 1.00 87.38 101 ASP A O 1
ATOM 772 N N . LEU A 1 102 ? 11.472 -0.721 -10.122 1.00 87.94 102 LEU A N 1
ATOM 773 C CA . LEU A 1 102 ? 12.918 -0.618 -10.324 1.00 87.94 102 LEU A CA 1
ATOM 774 C C . LEU A 1 102 ? 13.530 -1.952 -10.781 1.00 87.94 102 LEU A C 1
ATOM 776 O O . LEU A 1 102 ? 14.331 -1.984 -11.723 1.00 87.94 102 LEU A O 1
ATOM 780 N N . ALA A 1 103 ? 13.126 -3.066 -10.169 1.00 87.75 103 ALA A N 1
ATOM 781 C CA . ALA A 1 103 ? 13.552 -4.405 -10.562 1.00 87.75 103 ALA A CA 1
ATOM 782 C C . ALA A 1 103 ? 13.082 -4.746 -11.988 1.00 87.75 103 ALA A C 1
ATOM 784 O O . ALA A 1 103 ? 13.856 -5.260 -12.797 1.00 87.75 103 ALA A O 1
ATOM 785 N N . ALA A 1 104 ? 11.843 -4.399 -12.342 1.00 84.25 104 ALA A N 1
ATOM 786 C CA . ALA A 1 104 ? 11.298 -4.653 -13.673 1.00 84.25 104 ALA A CA 1
ATOM 787 C C . ALA A 1 104 ? 12.053 -3.858 -14.752 1.00 84.25 104 ALA A C 1
ATOM 789 O O . ALA A 1 104 ? 12.409 -4.405 -15.799 1.00 84.25 104 ALA A O 1
ATOM 790 N N . ARG A 1 105 ? 12.374 -2.587 -14.474 1.00 80.12 105 ARG A N 1
ATOM 791 C CA . ARG A 1 105 ? 13.079 -1.679 -15.401 1.00 80.12 105 ARG A CA 1
ATOM 792 C C . ARG A 1 105 ? 14.579 -1.945 -15.529 1.00 80.12 105 ARG A C 1
ATOM 794 O O . ARG A 1 105 ? 15.185 -1.547 -16.531 1.00 80.12 105 ARG A O 1
ATOM 801 N N . SER A 1 106 ? 15.182 -2.589 -14.534 1.00 83.19 106 SER A N 1
ATOM 802 C CA . SER A 1 106 ? 16.577 -3.049 -14.573 1.00 83.19 106 SER A CA 1
ATOM 803 C C . SER A 1 106 ? 16.737 -4.426 -15.226 1.00 83.19 106 SER A C 1
ATOM 805 O O . SER A 1 106 ? 17.862 -4.844 -15.485 1.00 83.19 106 SER A O 1
ATOM 807 N N . GLY A 1 107 ? 15.634 -5.120 -15.537 1.00 79.50 107 GLY A N 1
ATOM 808 C CA . GLY A 1 107 ? 15.680 -6.473 -16.092 1.00 79.50 107 GLY A CA 1
ATOM 809 C C . GLY A 1 107 ? 16.092 -7.523 -15.056 1.00 79.50 107 GLY A C 1
ATOM 810 O O . GLY A 1 107 ? 16.757 -8.502 -15.401 1.00 79.50 107 GLY A O 1
ATOM 811 N N . ALA A 1 108 ? 15.725 -7.311 -13.787 1.00 82.69 108 ALA A N 1
ATOM 812 C CA . ALA A 1 108 ? 16.006 -8.234 -12.695 1.00 82.69 108 ALA A CA 1
ATOM 813 C C . ALA A 1 108 ? 15.455 -9.646 -12.964 1.00 82.69 108 ALA A C 1
ATOM 815 O O . ALA A 1 108 ? 14.570 -9.871 -13.796 1.00 82.69 108 ALA A O 1
ATOM 816 N N . ARG A 1 109 ? 15.978 -10.634 -12.226 1.00 83.44 109 ARG A N 1
ATOM 817 C CA . ARG A 1 109 ? 15.549 -12.034 -12.355 1.00 83.44 109 ARG A CA 1
ATOM 818 C C . ARG A 1 109 ? 14.042 -12.155 -12.106 1.00 83.44 109 ARG A C 1
ATOM 820 O O . ARG A 1 109 ? 13.514 -11.572 -11.163 1.00 83.44 109 ARG A O 1
ATOM 827 N N . LYS A 1 110 ? 13.366 -13.000 -12.891 1.00 84.12 110 LYS A N 1
ATOM 828 C CA . LYS A 1 110 ? 11.919 -13.265 -12.764 1.00 84.12 110 LYS A CA 1
ATOM 829 C C . LYS A 1 110 ? 11.510 -13.707 -11.356 1.00 84.12 110 LYS A C 1
ATOM 831 O O . LYS A 1 110 ? 10.414 -13.378 -10.921 1.00 84.12 110 LYS A O 1
ATOM 836 N N . SER A 1 111 ? 12.394 -14.407 -10.639 1.00 85.62 111 SER A N 1
ATOM 837 C CA . SER A 1 111 ? 12.175 -14.806 -9.245 1.00 85.62 111 SER A CA 1
ATOM 838 C C . SER A 1 111 ? 12.046 -13.611 -8.297 1.00 85.62 111 SER A C 1
ATOM 840 O O . SER A 1 111 ? 11.207 -13.646 -7.407 1.00 85.62 111 SER A O 1
ATOM 842 N N . ILE A 1 112 ? 12.820 -12.541 -8.513 1.00 86.06 112 ILE A N 1
ATOM 843 C CA . ILE A 1 112 ? 12.752 -11.309 -7.712 1.00 86.06 112 ILE A CA 1
ATOM 844 C C . ILE A 1 112 ? 11.416 -10.607 -7.964 1.00 86.06 112 ILE A C 1
ATOM 846 O O . ILE A 1 112 ? 10.741 -10.217 -7.019 1.00 86.06 112 ILE A O 1
ATOM 850 N N . LEU A 1 113 ? 10.996 -10.510 -9.230 1.00 87.12 113 LEU A N 1
ATOM 851 C CA . LEU A 1 113 ? 9.700 -9.924 -9.586 1.00 87.12 113 LEU A CA 1
ATOM 852 C C . LEU A 1 113 ? 8.530 -10.727 -9.014 1.00 87.12 113 LEU A C 1
ATOM 854 O O . LEU A 1 113 ? 7.592 -10.140 -8.486 1.00 87.12 113 LEU A O 1
ATOM 858 N N . ALA A 1 114 ? 8.593 -12.059 -9.089 1.00 87.94 114 ALA A N 1
ATOM 859 C CA . ALA A 1 114 ? 7.591 -12.932 -8.488 1.00 87.94 114 ALA A CA 1
ATOM 860 C C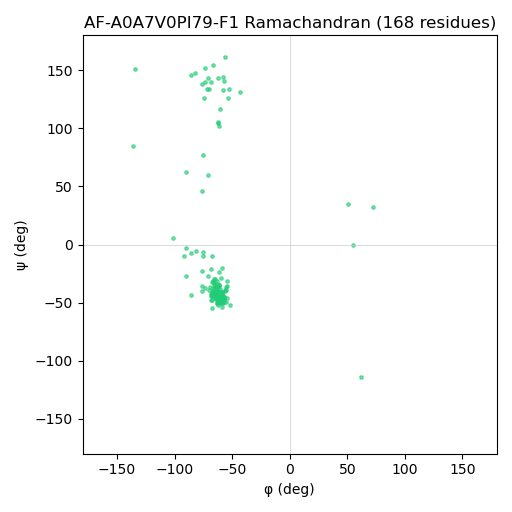 . ALA A 1 114 ? 7.550 -12.768 -6.960 1.00 87.94 114 ALA A C 1
ATOM 862 O O . ALA A 1 114 ? 6.469 -12.634 -6.401 1.00 87.94 114 ALA A O 1
ATOM 863 N N . GLY A 1 115 ? 8.712 -12.713 -6.299 1.00 88.50 115 GLY A N 1
ATOM 864 C CA . GLY A 1 115 ? 8.807 -12.497 -4.855 1.00 88.50 115 GLY A CA 1
ATOM 865 C C . GLY A 1 115 ? 8.206 -11.162 -4.420 1.00 88.50 115 GLY A C 1
ATOM 866 O O . GLY A 1 115 ? 7.344 -11.141 -3.549 1.00 88.50 115 GLY A O 1
ATOM 867 N N . LEU A 1 116 ? 8.588 -10.061 -5.073 1.00 89.62 116 LEU A N 1
ATOM 868 C CA . LEU A 1 116 ? 8.044 -8.730 -4.784 1.00 89.62 116 LEU A CA 1
ATOM 869 C C . LEU A 1 116 ? 6.536 -8.666 -5.034 1.00 89.62 116 LEU A C 1
ATOM 871 O O . LEU A 1 116 ? 5.803 -8.143 -4.201 1.00 89.62 116 LEU A O 1
ATOM 875 N N . TYR A 1 117 ? 6.061 -9.252 -6.138 1.00 89.81 117 TYR A N 1
ATOM 876 C CA . TYR A 1 117 ? 4.630 -9.373 -6.411 1.00 89.81 117 TYR A CA 1
ATOM 877 C C . TYR A 1 117 ? 3.905 -10.114 -5.281 1.00 89.81 117 TYR A C 1
ATOM 879 O O . TYR A 1 117 ? 2.865 -9.651 -4.820 1.00 89.81 117 TYR A O 1
ATOM 887 N N . CYS A 1 118 ? 4.458 -11.236 -4.813 1.00 91.06 118 CYS A N 1
ATOM 888 C CA . CYS A 1 118 ? 3.862 -11.991 -3.718 1.00 91.06 118 CYS A CA 1
ATOM 889 C C . CYS A 1 118 ? 3.830 -11.198 -2.412 1.00 91.06 118 CYS A C 1
ATOM 891 O O . CYS A 1 118 ? 2.810 -11.247 -1.739 1.00 91.06 118 CYS A O 1
ATOM 893 N N . ILE A 1 119 ? 4.893 -10.457 -2.082 1.00 91.94 119 ILE A N 1
ATOM 894 C CA . ILE A 1 119 ? 4.944 -9.601 -0.885 1.00 91.94 119 ILE A CA 1
ATOM 895 C C . ILE A 1 119 ? 3.823 -8.562 -0.935 1.00 91.94 119 ILE A C 1
ATOM 897 O O . ILE A 1 119 ? 2.993 -8.520 -0.036 1.00 91.94 119 ILE A O 1
ATOM 901 N N . ILE A 1 120 ? 3.735 -7.800 -2.032 1.00 90.81 120 ILE A N 1
ATOM 902 C CA . ILE A 1 120 ? 2.725 -6.745 -2.197 1.00 90.81 120 ILE A CA 1
ATOM 903 C C . ILE A 1 120 ? 1.313 -7.304 -1.999 1.00 90.81 120 ILE A C 1
ATOM 905 O O . ILE A 1 120 ? 0.514 -6.743 -1.255 1.00 90.81 120 ILE A O 1
ATOM 909 N N . TRP A 1 121 ? 0.988 -8.407 -2.673 1.00 91.81 121 TRP A N 1
ATOM 910 C CA . TRP A 1 121 ? -0.364 -8.957 -2.626 1.00 91.81 121 TRP A CA 1
ATOM 911 C C . TRP A 1 121 ? -0.669 -9.692 -1.322 1.00 91.81 121 TRP A C 1
ATOM 913 O O . TRP A 1 121 ? -1.798 -9.600 -0.848 1.00 91.81 121 TRP A O 1
ATOM 923 N N . ALA A 1 122 ? 0.301 -10.388 -0.725 1.00 91.50 122 ALA A N 1
ATOM 924 C CA . ALA A 1 122 ? 0.122 -11.020 0.578 1.00 91.50 122 ALA A CA 1
ATOM 925 C C . ALA A 1 122 ? -0.150 -9.972 1.664 1.00 91.50 122 ALA A C 1
ATOM 927 O O . ALA A 1 122 ? -1.108 -10.134 2.419 1.00 91.50 122 ALA A O 1
ATOM 928 N N . ASP A 1 123 ? 0.609 -8.873 1.675 1.00 92.44 123 ASP A N 1
ATOM 929 C CA . ASP A 1 123 ? 0.389 -7.765 2.607 1.00 92.44 123 ASP A CA 1
ATOM 930 C C . ASP A 1 123 ? -0.978 -7.115 2.376 1.00 92.44 123 ASP A C 1
ATOM 932 O O . ASP A 1 123 ? -1.719 -6.888 3.329 1.00 92.44 123 ASP A O 1
ATOM 936 N N . LEU A 1 124 ? -1.377 -6.887 1.118 1.00 92.31 124 LEU A N 1
ATOM 937 C CA . LEU A 1 124 ? -2.711 -6.366 0.798 1.00 92.31 124 LEU A CA 1
ATOM 938 C C . LEU A 1 124 ? -3.832 -7.266 1.334 1.00 92.31 124 LEU A C 1
ATOM 940 O O . LEU A 1 124 ? -4.771 -6.760 1.948 1.00 92.31 124 LEU A O 1
ATOM 944 N N . PHE A 1 125 ? -3.748 -8.583 1.118 1.00 92.81 125 PHE A N 1
ATOM 945 C CA . PHE A 1 125 ? -4.750 -9.520 1.628 1.00 92.81 125 PHE A CA 1
ATOM 946 C C . PHE A 1 125 ? -4.766 -9.554 3.158 1.00 92.81 125 PHE A C 1
ATOM 948 O O . PHE A 1 125 ? -5.847 -9.502 3.736 1.00 92.81 125 PHE A O 1
ATOM 955 N N . ALA A 1 126 ? -3.600 -9.592 3.806 1.00 92.31 126 ALA A N 1
ATOM 956 C CA . ALA A 1 126 ? -3.493 -9.635 5.262 1.00 92.31 126 ALA A CA 1
ATOM 957 C C . ALA A 1 126 ? -4.024 -8.352 5.922 1.00 92.31 126 ALA A C 1
ATOM 959 O O . ALA A 1 126 ? -4.796 -8.411 6.876 1.00 92.31 126 ALA A O 1
ATOM 960 N N . ILE A 1 127 ? -3.661 -7.181 5.394 1.00 93.81 127 ILE A N 1
ATOM 961 C CA . ILE A 1 127 ? -4.155 -5.902 5.912 1.00 93.81 127 ILE A CA 1
ATOM 962 C C . ILE A 1 127 ? -5.662 -5.791 5.688 1.00 93.81 127 ILE A C 1
ATOM 964 O O . ILE A 1 127 ? -6.375 -5.383 6.600 1.00 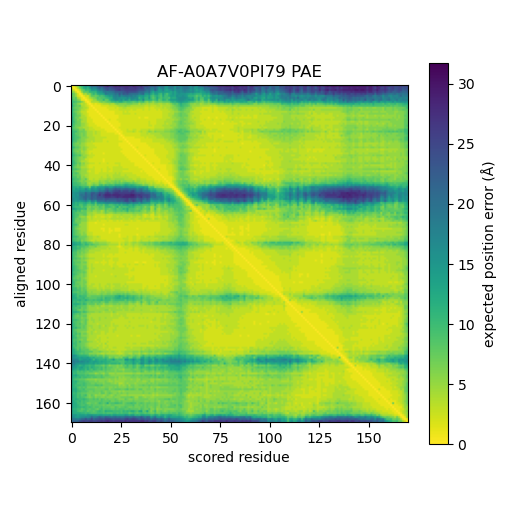93.81 127 ILE A O 1
ATOM 968 N N . LEU A 1 128 ? -6.169 -6.153 4.506 1.00 93.38 128 LEU A N 1
ATOM 969 C CA . LEU A 1 128 ? -7.598 -6.052 4.211 1.00 93.38 128 LEU A CA 1
ATOM 970 C C . LEU A 1 128 ? -8.430 -7.000 5.085 1.00 93.38 128 LEU A C 1
ATOM 972 O O . LEU A 1 128 ? -9.452 -6.577 5.624 1.00 93.38 128 LEU A O 1
ATOM 976 N N . GLU A 1 129 ? -7.980 -8.244 5.260 1.00 94.31 129 GLU A N 1
ATOM 977 C CA . GLU A 1 129 ? -8.567 -9.205 6.200 1.00 94.31 129 GLU A CA 1
ATOM 978 C C . GLU A 1 129 ? -8.670 -8.583 7.591 1.00 94.31 129 GLU A C 1
ATOM 980 O O . GLU A 1 129 ? -9.762 -8.492 8.158 1.00 94.31 129 GLU A O 1
ATOM 985 N N . ARG A 1 130 ? -7.558 -8.041 8.092 1.00 93.12 130 ARG A N 1
ATOM 986 C CA . ARG A 1 130 ? -7.508 -7.523 9.451 1.00 93.12 130 ARG A CA 1
ATOM 987 C C . ARG A 1 130 ? -8.315 -6.247 9.642 1.00 93.12 130 ARG A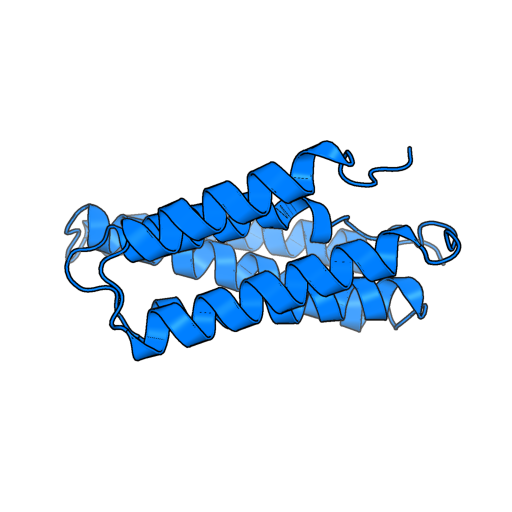 C 1
ATOM 989 O O . ARG A 1 130 ? -8.977 -6.097 10.665 1.00 93.12 130 ARG A O 1
ATOM 996 N N . VAL A 1 131 ? -8.295 -5.339 8.669 1.00 93.31 131 VAL A N 1
ATOM 997 C CA . VAL A 1 131 ? -9.104 -4.112 8.688 1.00 93.31 131 VAL A CA 1
ATOM 998 C C . VAL A 1 131 ? -10.592 -4.451 8.695 1.00 93.31 131 VAL A C 1
ATOM 1000 O O . VAL A 1 131 ? -11.341 -3.849 9.458 1.00 93.31 131 VAL A O 1
ATOM 1003 N N . ILE A 1 132 ? -11.032 -5.439 7.908 1.00 92.06 132 ILE A N 1
ATOM 1004 C CA . ILE A 1 132 ? -12.431 -5.889 7.915 1.00 92.06 132 ILE A CA 1
ATOM 1005 C C . ILE A 1 132 ? -12.776 -6.558 9.247 1.00 92.06 132 ILE A C 1
ATOM 1007 O O . ILE A 1 132 ? -13.842 -6.282 9.796 1.00 92.06 132 ILE A O 1
ATOM 1011 N N . GLY A 1 133 ? -11.893 -7.412 9.770 1.00 91.75 133 GLY A N 1
ATOM 1012 C CA . GLY A 1 133 ? -12.083 -8.086 11.054 1.00 91.75 133 GLY A CA 1
ATOM 1013 C C . GLY A 1 133 ? -12.262 -7.095 12.201 1.00 91.75 133 GLY A C 1
ATOM 1014 O O . GLY A 1 133 ? -13.249 -7.170 12.930 1.00 91.75 133 GLY A O 1
ATOM 1015 N N . LEU A 1 134 ? -11.358 -6.117 12.300 1.00 91.31 134 LEU A N 1
ATOM 1016 C CA . LEU A 1 134 ? -11.409 -5.065 13.317 1.00 91.31 134 LEU A CA 1
ATOM 1017 C C . LEU A 1 134 ? -12.586 -4.108 13.103 1.00 91.31 134 LEU A C 1
ATOM 1019 O O . LEU A 1 134 ? -13.292 -3.796 14.053 1.00 91.31 134 LEU A O 1
ATOM 1023 N N . GLY A 1 135 ? -12.831 -3.671 11.866 1.00 88.12 135 GLY A N 1
ATOM 1024 C CA . GLY A 1 135 ? -13.905 -2.725 11.550 1.00 88.12 135 GLY A CA 1
ATOM 1025 C C . GLY A 1 135 ? -15.313 -3.300 11.727 1.00 88.12 135 GLY A C 1
ATOM 1026 O O . GLY A 1 135 ? -16.265 -2.544 11.881 1.00 88.12 135 GLY A O 1
ATOM 1027 N N . ARG A 1 136 ? -15.459 -4.630 11.709 1.00 89.81 136 ARG A N 1
ATOM 1028 C CA . ARG A 1 136 ? -16.718 -5.335 11.996 1.00 89.81 136 ARG A CA 1
ATOM 1029 C C . ARG A 1 136 ? -16.775 -5.928 13.404 1.00 89.81 136 ARG A C 1
ATOM 1031 O O . ARG A 1 136 ? -17.715 -6.666 13.686 1.00 89.81 136 ARG A O 1
ATOM 1038 N N . GLU A 1 137 ? -15.772 -5.659 14.240 1.00 86.88 137 GLU A N 1
ATOM 1039 C CA . GLU A 1 137 ? -15.655 -6.196 15.603 1.00 86.88 137 GLU A CA 1
ATOM 1040 C C . GLU A 1 137 ? -15.822 -7.729 15.659 1.00 86.88 137 GLU A C 1
ATOM 1042 O O . GLU A 1 137 ? -16.395 -8.297 16.593 1.00 86.88 137 GLU A O 1
ATOM 1047 N N . LEU A 1 138 ? -15.342 -8.426 14.623 1.00 86.19 138 LEU A N 1
ATOM 1048 C CA . LEU A 1 138 ? -15.474 -9.876 14.537 1.00 86.19 138 LEU A CA 1
ATOM 1049 C C . LEU A 1 138 ? -14.581 -10.535 15.585 1.00 86.19 138 LEU A C 1
ATOM 1051 O O . LEU A 1 138 ? -13.405 -10.208 15.711 1.00 86.19 138 LEU A O 1
ATOM 1055 N N . SER A 1 139 ? -15.137 -11.512 16.297 1.00 83.31 139 SER A N 1
ATOM 1056 C CA . SER A 1 139 ? -14.398 -12.324 17.261 1.00 83.31 139 SER A CA 1
ATOM 1057 C C . SER A 1 139 ? -14.721 -13.811 17.106 1.00 83.31 139 SER A C 1
ATOM 1059 O O . SER A 1 139 ? -15.798 -14.211 16.642 1.00 83.31 139 SER A O 1
A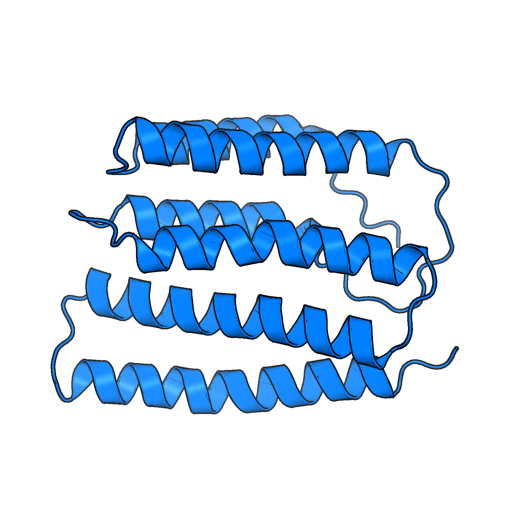TOM 1061 N N . GLY A 1 140 ? -13.752 -14.659 17.457 1.00 87.31 140 GLY A N 1
ATOM 1062 C CA . GLY A 1 140 ? -13.904 -16.113 17.471 1.00 87.31 140 GLY A CA 1
ATOM 1063 C C . GLY A 1 140 ? -14.207 -16.695 16.088 1.00 87.31 140 GLY A C 1
ATOM 1064 O O . GLY A 1 140 ? -13.376 -16.664 15.184 1.00 87.31 140 GLY A O 1
ATOM 1065 N N . LYS A 1 141 ? -15.408 -17.260 15.910 1.00 86.44 141 LYS A N 1
ATOM 1066 C CA . LYS A 1 141 ? -15.781 -17.956 14.664 1.00 86.44 141 LYS A CA 1
ATOM 1067 C C . LYS A 1 141 ? -15.863 -17.020 13.453 1.00 86.44 141 LYS A C 1
ATOM 1069 O O . LYS A 1 141 ? -15.535 -17.451 12.353 1.00 86.44 141 LYS A O 1
ATOM 1074 N N . GLY A 1 142 ? -16.289 -15.768 13.638 1.00 84.25 142 GLY A N 1
ATOM 1075 C CA . GLY A 1 142 ? -16.413 -14.804 12.537 1.00 84.25 142 GLY A CA 1
ATOM 1076 C C . GLY A 1 142 ? -15.058 -14.409 11.947 1.00 84.25 142 GLY A C 1
ATOM 1077 O O . GLY A 1 142 ? -14.901 -14.367 10.730 1.00 84.25 142 GLY A O 1
ATOM 1078 N N . GLU A 1 143 ? -14.070 -14.203 12.817 1.00 87.62 143 GLU A N 1
ATOM 1079 C CA . GLU A 1 143 ? -12.678 -13.928 12.448 1.00 87.62 143 GLU A CA 1
ATOM 1080 C C . GLU A 1 143 ? -12.052 -15.126 11.721 1.00 87.62 143 GLU A C 1
ATOM 1082 O O . GLU A 1 143 ? -11.473 -14.970 10.649 1.00 87.62 143 GLU A O 1
ATOM 1087 N N . LEU A 1 144 ? -12.271 -16.347 12.227 1.00 89.06 144 LEU A N 1
ATOM 1088 C CA . LEU A 1 144 ? -11.782 -17.565 11.577 1.00 89.06 144 LEU A CA 1
ATOM 1089 C C . LEU A 1 144 ? -12.353 -17.741 10.162 1.00 89.06 144 LEU A C 1
ATOM 1091 O O . LEU A 1 144 ? -11.613 -18.076 9.240 1.00 89.06 144 LEU A O 1
ATOM 1095 N N . ILE A 1 145 ? -13.657 -17.514 9.974 1.00 91.12 145 ILE A N 1
ATOM 1096 C CA . ILE A 1 145 ? -14.293 -17.613 8.651 1.00 91.12 145 ILE A CA 1
ATOM 1097 C C . ILE A 1 145 ? -13.679 -16.593 7.691 1.00 91.12 145 ILE A C 1
ATOM 1099 O O . ILE A 1 145 ? -13.358 -16.944 6.556 1.00 91.12 145 ILE A O 1
ATOM 1103 N N . LEU A 1 146 ? -13.493 -15.350 8.143 1.00 91.56 146 LEU A N 1
ATOM 1104 C CA . LEU A 1 146 ? -12.886 -14.300 7.332 1.00 91.56 146 LEU A CA 1
ATOM 1105 C C . LEU A 1 146 ? -11.465 -14.686 6.904 1.00 91.56 146 LEU A C 1
ATOM 1107 O O . LEU A 1 146 ? -11.166 -14.666 5.710 1.00 91.56 146 LEU A O 1
ATOM 1111 N N . ALA A 1 147 ? -10.633 -15.128 7.848 1.00 89.25 147 ALA A N 1
ATOM 1112 C CA . ALA A 1 147 ? -9.275 -15.581 7.570 1.00 89.25 147 ALA A CA 1
ATOM 1113 C C . ALA A 1 147 ? -9.253 -16.728 6.545 1.00 89.25 147 ALA A C 1
ATOM 1115 O O . ALA A 1 147 ? -8.494 -16.685 5.576 1.00 89.25 147 ALA A O 1
ATOM 1116 N N . VAL A 1 148 ? -10.134 -17.725 6.697 1.00 91.75 148 VAL A N 1
ATOM 1117 C CA . VAL A 1 148 ? -10.246 -18.846 5.750 1.00 91.75 148 VAL A CA 1
ATOM 1118 C C . VAL A 1 148 ? -10.623 -18.357 4.353 1.00 91.75 148 VAL A C 1
ATOM 1120 O O . VAL A 1 148 ? -10.005 -18.787 3.382 1.00 91.75 148 VAL A O 1
ATOM 1123 N N . VAL A 1 149 ? -11.583 -17.436 4.224 1.00 93.00 149 VAL A N 1
ATOM 1124 C CA . VAL A 1 149 ? -11.966 -16.863 2.921 1.00 93.00 149 VAL A CA 1
ATOM 1125 C C . VAL A 1 149 ? -10.777 -16.163 2.263 1.00 93.00 149 VAL A C 1
ATOM 1127 O O . VAL A 1 149 ? -10.494 -16.405 1.088 1.00 93.00 149 VAL A O 1
ATOM 1130 N N . PHE A 1 150 ? -10.042 -15.345 3.017 1.00 92.69 150 PHE A N 1
ATOM 1131 C CA . PHE A 1 150 ? -8.863 -14.648 2.506 1.00 92.69 150 PHE A CA 1
ATOM 1132 C C . PHE A 1 150 ? -7.744 -15.605 2.091 1.00 92.69 150 PHE A C 1
ATOM 1134 O O . PHE A 1 150 ? -7.110 -15.375 1.065 1.00 92.69 150 PHE A O 1
ATOM 1141 N N . VAL A 1 151 ? -7.536 -16.7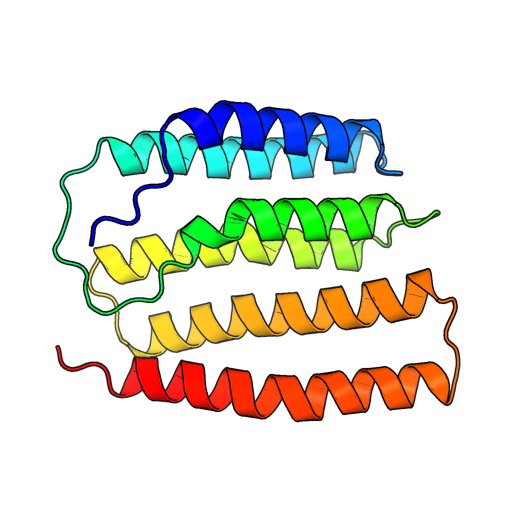12 2.808 1.00 90.94 151 VAL A N 1
ATOM 1142 C CA . VAL A 1 151 ? -6.564 -17.743 2.411 1.00 90.94 151 VAL A CA 1
ATOM 1143 C C . VAL A 1 151 ? -7.019 -18.476 1.148 1.00 90.94 151 VAL A C 1
ATOM 1145 O O . VAL A 1 151 ? -6.241 -18.614 0.203 1.00 90.94 151 VAL A O 1
ATOM 1148 N N . VAL A 1 152 ? -8.280 -18.915 1.096 1.00 93.12 152 VAL A N 1
ATOM 1149 C CA . VAL A 1 152 ? -8.837 -19.676 -0.036 1.00 93.12 152 VAL A CA 1
ATOM 1150 C C . VAL A 1 152 ? -8.839 -18.854 -1.323 1.00 93.12 152 VAL A C 1
ATOM 1152 O O . VAL A 1 152 ? -8.618 -19.412 -2.393 1.00 93.12 152 VAL A O 1
ATOM 1155 N N . VAL A 1 153 ? -9.047 -17.539 -1.243 1.00 91.94 153 VAL A N 1
ATOM 1156 C CA . VAL A 1 153 ? -8.990 -16.642 -2.409 1.00 91.94 153 VAL A CA 1
ATOM 1157 C C . VAL A 1 153 ? -7.559 -16.176 -2.692 1.00 91.94 153 VAL A C 1
ATOM 1159 O O . VAL A 1 153 ? -7.117 -16.166 -3.843 1.00 91.94 153 VAL A O 1
ATOM 1162 N N . GLY A 1 154 ? -6.817 -15.809 -1.648 1.00 88.69 154 GLY A N 1
ATOM 1163 C CA . GLY A 1 154 ? -5.488 -15.216 -1.749 1.00 88.69 154 GLY A CA 1
ATOM 1164 C C . GLY A 1 154 ? -4.431 -16.190 -2.258 1.00 88.69 154 GLY A C 1
ATOM 1165 O O . GLY A 1 154 ? -3.641 -15.827 -3.127 1.00 88.69 154 GLY A O 1
ATOM 1166 N N . VAL A 1 155 ? -4.429 -17.445 -1.795 1.00 91.69 155 VAL A N 1
ATOM 1167 C CA . VAL A 1 155 ? -3.419 -18.439 -2.203 1.00 91.69 155 VAL A CA 1
ATOM 1168 C C . VAL A 1 155 ? -3.486 -18.747 -3.707 1.00 91.69 155 VAL A C 1
ATOM 1170 O O . VAL A 1 155 ? -2.450 -18.632 -4.369 1.00 91.69 155 VAL A O 1
ATOM 1173 N N . PRO A 1 156 ? -4.651 -19.065 -4.310 1.00 92.38 156 PRO A N 1
ATOM 1174 C CA . PRO A 1 156 ? -4.751 -19.243 -5.760 1.00 92.38 156 PRO A CA 1
ATOM 1175 C C . PRO A 1 156 ? -4.381 -17.981 -6.548 1.00 92.38 156 PRO A C 1
ATOM 1177 O O . PRO A 1 156 ? -3.723 -18.067 -7.590 1.00 92.38 156 PRO A O 1
ATOM 1180 N N . PHE A 1 157 ? -4.758 -16.799 -6.052 1.00 89.38 157 PHE A N 1
ATOM 1181 C CA . PHE A 1 157 ? -4.405 -15.530 -6.688 1.00 89.38 157 PHE A CA 1
ATOM 1182 C C . PHE A 1 157 ? -2.882 -15.319 -6.718 1.00 89.38 157 PHE A C 1
ATOM 1184 O O . PHE A 1 157 ? -2.300 -15.068 -7.776 1.00 89.38 157 PHE A O 1
ATOM 1191 N N . LEU A 1 158 ? -2.212 -15.499 -5.578 1.00 90.31 158 LEU A N 1
ATOM 1192 C CA . LEU A 1 158 ? -0.757 -15.405 -5.469 1.00 90.31 158 LEU A CA 1
ATOM 1193 C C . LEU A 1 158 ? -0.057 -16.446 -6.344 1.00 90.31 158 LEU A C 1
ATOM 1195 O O . LEU A 1 158 ? 0.881 -16.110 -7.067 1.00 90.31 158 LEU A O 1
ATOM 1199 N N . TRP A 1 159 ? -0.543 -17.689 -6.339 1.00 88.62 159 TRP A N 1
ATOM 1200 C CA . TRP A 1 159 ? 0.012 -18.768 -7.152 1.00 88.62 159 TRP A CA 1
ATOM 1201 C C . TRP A 1 159 ? -0.042 -18.448 -8.648 1.00 88.62 159 TRP A C 1
ATOM 1203 O O . TRP A 1 159 ? 0.970 -18.535 -9.347 1.00 88.62 159 TRP A O 1
ATOM 1213 N N . THR A 1 160 ? -1.207 -18.032 -9.150 1.00 87.00 160 THR A N 1
ATOM 1214 C CA . THR A 1 160 ? -1.386 -17.683 -10.569 1.00 87.00 160 THR A CA 1
ATOM 1215 C C . THR A 1 160 ? -0.537 -16.477 -10.971 1.00 87.00 160 THR A C 1
ATOM 1217 O O . THR A 1 160 ? 0.107 -16.495 -12.026 1.00 87.00 160 THR A O 1
ATOM 1220 N N . GLY A 1 161 ? -0.460 -15.457 -10.112 1.00 83.00 161 GLY A N 1
ATOM 1221 C CA . GLY A 1 161 ? 0.383 -14.286 -10.323 1.00 83.00 161 GLY A CA 1
ATOM 1222 C C . GLY A 1 161 ? 1.877 -14.621 -10.345 1.00 83.00 161 GLY A C 1
ATOM 1223 O O . GLY A 1 161 ? 2.577 -14.222 -11.281 1.00 83.00 161 GLY A O 1
ATOM 1224 N N . ALA A 1 162 ? 2.363 -15.408 -9.383 1.00 86.12 162 ALA A N 1
ATOM 1225 C CA . ALA A 1 162 ? 3.750 -15.868 -9.330 1.00 86.12 162 ALA A CA 1
ATOM 1226 C C . ALA A 1 162 ? 4.105 -16.722 -10.555 1.00 86.12 162 ALA A C 1
ATOM 1228 O O . ALA A 1 162 ? 5.109 -16.478 -11.227 1.00 86.12 162 ALA A O 1
ATOM 1229 N N . TYR A 1 163 ? 3.239 -17.673 -10.910 1.00 85.94 163 TYR A N 1
ATOM 1230 C CA . TYR A 1 163 ? 3.412 -18.531 -12.078 1.00 85.94 163 TYR A CA 1
ATOM 1231 C C . TYR A 1 163 ? 3.507 -17.729 -13.381 1.00 85.94 163 TYR A C 1
ATOM 1233 O O . TYR A 1 163 ? 4.393 -17.985 -14.202 1.00 85.94 163 TYR A O 1
ATOM 1241 N N . ARG A 1 164 ? 2.658 -16.704 -13.553 1.00 83.06 164 ARG A N 1
ATOM 1242 C CA . ARG A 1 164 ? 2.731 -15.791 -14.702 1.00 83.06 164 ARG A CA 1
ATOM 1243 C C . ARG A 1 164 ? 4.087 -15.095 -14.778 1.00 83.06 164 ARG A C 1
ATOM 1245 O O . ARG A 1 164 ? 4.663 -15.030 -15.861 1.00 83.06 164 ARG A O 1
ATOM 1252 N N . HIS A 1 165 ? 4.621 -14.631 -13.646 1.00 81.38 165 HIS A N 1
ATOM 1253 C CA . HIS A 1 165 ? 5.925 -13.963 -13.606 1.00 81.38 165 HIS A CA 1
ATOM 1254 C C . HIS A 1 165 ? 7.085 -14.900 -13.944 1.00 81.38 165 HIS A C 1
ATOM 1256 O O . HIS A 1 165 ? 7.986 -14.523 -14.695 1.00 81.38 165 HIS A O 1
ATOM 1262 N N . LEU A 1 166 ? 7.043 -16.137 -13.451 1.00 81.56 166 LEU A N 1
ATOM 1263 C CA . LEU A 1 166 ? 8.063 -17.142 -13.746 1.00 81.56 166 LEU A CA 1
ATOM 1264 C C . LEU A 1 166 ? 8.045 -17.572 -15.222 1.00 81.56 166 LEU A C 1
ATOM 1266 O O . LEU A 1 166 ? 9.102 -17.846 -15.795 1.00 81.56 166 LEU A O 1
ATOM 1270 N N . ARG A 1 167 ? 6.867 -17.580 -15.861 1.00 79.81 167 ARG A N 1
ATOM 1271 C CA . ARG A 1 167 ? 6.689 -17.983 -17.266 1.00 79.81 167 ARG A CA 1
ATOM 1272 C C . ARG A 1 167 ? 6.804 -16.864 -18.301 1.00 79.81 167 ARG A C 1
ATOM 1274 O O . ARG A 1 167 ? 6.758 -17.171 -19.492 1.00 79.81 167 ARG A O 1
ATOM 1281 N N . MET A 1 168 ? 6.990 -15.604 -17.903 1.00 69.00 168 MET A N 1
ATOM 1282 C CA . MET A 1 168 ? 7.234 -14.515 -18.861 1.00 69.00 168 MET A CA 1
ATOM 1283 C C . MET A 1 168 ? 8.407 -14.878 -19.779 1.00 69.00 168 MET A C 1
ATOM 1285 O O . MET A 1 168 ? 9.468 -15.240 -19.278 1.00 69.00 168 MET A O 1
ATOM 1289 N N . LYS A 1 169 ? 8.255 -14.833 -21.107 1.00 54.94 169 LYS A N 1
ATOM 1290 C CA . LYS A 1 169 ? 9.399 -15.002 -22.024 1.00 54.94 169 LYS A CA 1
ATOM 1291 C C . LYS A 1 169 ? 10.289 -13.753 -21.951 1.00 54.94 169 LYS A C 1
ATOM 1293 O O . LYS A 1 169 ? 9.785 -12.668 -21.677 1.00 54.94 169 LYS A O 1
ATOM 1298 N N . LYS A 1 170 ? 11.605 -13.963 -22.050 1.00 49.72 170 LYS A N 1
ATOM 1299 C CA . LYS A 1 170 ? 12.624 -12.910 -21.923 1.00 49.72 170 LYS A CA 1
ATOM 1300 C C . LYS A 1 170 ? 12.631 -12.033 -23.169 1.00 49.72 170 LYS A C 1
ATOM 1302 O O . LYS A 1 170 ? 12.406 -12.617 -24.251 1.00 49.72 170 LYS A O 1
#

Mean predicted aligned error: 6.26 Å

Radius of gyration: 16.97 Å; Cα contacts (8 Å, |Δi|>4): 135; chains: 1; bounding box: 33×36×42 Å

Nearest PDB structures (foldseek):
  4tl3-assembly1_B  TM=3.892E-01  e=8.393E+00  Nostoc sp. PCC 7120 = FACHB-418
  4ej4-assembly1_A  TM=2.203E-01  e=3.912E+00  Mus musculus

Foldseek 3Di:
DPPLPPPVVLVVLVVLLVCLLVQFPDDPVLSVVLSVLSVVLSVVSVVVVPDPDDDQLLADQLSVCSVVLSVLSSLLRNQNDRDPVLSVLSSLQSVLNVVLVVCRRVVHDLQSNLVSLLSNLVSVLVSVLVSVCRVVVPDDPRSVVSVVVSCVVSVVVSVVSSVSSNPRDD

pLDDT: mean 85.35, std 12.21, range [33.09, 95.81]

Solvent-accessible surface area (backbone atoms only — not comparable to full-atom values): 9570 Å² total; per-residue (Å²): 131,89,83,66,79,59,82,73,47,56,64,49,52,53,50,51,49,50,49,32,57,71,69,21,53,56,54,75,68,54,38,51,52,55,48,51,53,51,50,50,53,53,52,48,52,58,54,55,73,73,48,83,86,67,79,81,67,86,64,79,76,57,68,80,43,50,68,57,52,51,51,51,51,30,57,41,19,68,33,89,73,52,54,66,68,57,57,56,51,52,56,48,37,64,54,38,38,52,51,36,52,52,37,49,76,70,67,52,59,44,66,58,50,23,49,37,53,42,51,41,51,50,48,52,52,53,48,51,51,49,44,52,30,60,75,65,68,46,59,71,70,56,35,52,53,50,52,50,51,49,50,69,54,44,51,58,52,46,50,54,53,34,50,51,39,64,64,57,80,131